Protein AF-A0A959FK20-F1 (afdb_monomer_lite)

Foldseek 3Di:
DDDQLQLLVQLVCCCVPVVAQADSVQSVQVVVCVVCVVVDDPPDDDDTDGPGGNLVQLVASVAVVNCVVVVSADPPHDDPDPQHSVNVVVVVVVCCVVCVVVVVVVVPDD

Sequence (110 aa):
KVTERNSALRARALARKEGLLLGYSSGSAMEAVFKIRHQLTPDSVVVVLFPDHGSRYLGKIYNDEWMKQQGFLSPHGEAPNPYSYHHLKRVYRVYRRKYGRYLRKTLLID

Secondary structure (DSSP, 8-state):
---HHHHHHHHHHHHHHS---B-HHHHHHHHHHHHHGGG--TT--------SBGGGGTTTTT-HHHHHHTT-SBTTBS---SS-HHHHHHHHHHHHHHHHHHHHHHH---

pLDDT: mean 83.24, std 15.43, range [42.34, 98.0]

Structure (mmCIF, N/CA/C/O backbone):
data_AF-A0A959FK20-F1
#
_entry.id   AF-A0A959FK20-F1
#
loop_
_atom_site.group_PDB
_atom_site.id
_atom_site.type_symbol
_atom_site.label_atom_id
_atom_site.label_alt_id
_atom_site.label_comp_id
_atom_site.label_asym_id
_atom_site.label_entity_id
_atom_site.label_seq_id
_atom_site.pdbx_PDB_ins_code
_atom_site.Cartn_x
_atom_site.Cartn_y
_atom_site.Cartn_z
_atom_site.occupancy
_atom_site.B_iso_or_equiv
_atom_site.auth_seq_id
_atom_site.auth_comp_id
_atom_site.auth_asym_id
_atom_site.auth_atom_id
_atom_site.pdbx_PDB_model_num
ATOM 1 N N . LYS A 1 1 ? 11.746 7.300 -0.778 1.00 89.62 1 LYS A N 1
ATOM 2 C CA . LYS A 1 1 ? 10.959 6.879 0.413 1.00 89.62 1 LYS A CA 1
ATOM 3 C C . LYS A 1 1 ? 9.457 6.924 0.106 1.00 89.62 1 LYS A C 1
ATOM 5 O O . LYS A 1 1 ? 9.017 7.812 -0.632 1.00 89.62 1 LYS A O 1
ATOM 10 N N . VAL A 1 2 ? 8.692 5.963 0.627 1.00 91.88 2 VAL A N 1
ATOM 11 C CA . VAL A 1 2 ? 7.222 5.902 0.527 1.00 91.88 2 VAL A CA 1
ATOM 12 C C . VAL A 1 2 ? 6.617 6.283 1.880 1.00 91.88 2 VAL A C 1
ATOM 14 O O . VAL A 1 2 ? 7.170 5.915 2.913 1.00 91.88 2 VAL A O 1
ATOM 17 N N . THR A 1 3 ? 5.542 7.072 1.870 1.00 94.81 3 THR A N 1
ATOM 18 C CA . THR A 1 3 ? 4.829 7.513 3.079 1.00 94.81 3 THR A CA 1
ATOM 19 C C . THR A 1 3 ? 3.696 6.555 3.417 1.00 94.81 3 THR A C 1
ATOM 21 O O . THR A 1 3 ? 3.135 5.922 2.523 1.00 94.81 3 THR A O 1
ATOM 24 N N . GLU A 1 4 ? 3.295 6.507 4.688 1.00 94.88 4 GLU A N 1
ATOM 25 C CA . GLU A 1 4 ? 2.202 5.638 5.131 1.00 94.88 4 GLU A CA 1
ATOM 26 C C . GLU A 1 4 ? 0.885 5.922 4.401 1.00 94.88 4 GLU A C 1
ATOM 28 O O . GLU A 1 4 ? 0.179 4.992 4.008 1.00 94.88 4 GLU A O 1
ATOM 33 N N . ARG A 1 5 ? 0.581 7.203 4.158 1.00 94.31 5 ARG A N 1
ATOM 34 C CA . ARG A 1 5 ? -0.579 7.622 3.364 1.00 94.31 5 ARG A CA 1
ATOM 35 C C . ARG A 1 5 ? -0.549 7.009 1.965 1.00 94.31 5 ARG A C 1
ATOM 37 O O . ARG A 1 5 ? -1.537 6.421 1.532 1.00 94.31 5 ARG A O 1
ATOM 44 N N . ASN A 1 6 ? 0.577 7.123 1.258 1.00 93.00 6 ASN A N 1
ATOM 45 C CA . ASN A 1 6 ? 0.678 6.610 -0.106 1.00 93.00 6 ASN A CA 1
ATOM 46 C C . ASN A 1 6 ? 0.615 5.081 -0.140 1.00 93.00 6 ASN A C 1
ATOM 48 O O . ASN A 1 6 ? -0.017 4.530 -1.037 1.00 93.00 6 ASN A O 1
ATOM 52 N N . SER A 1 7 ? 1.198 4.396 0.844 1.00 96.12 7 SER A N 1
ATOM 53 C CA . SER A 1 7 ? 1.085 2.942 0.970 1.00 96.12 7 SER A CA 1
ATOM 54 C C . SER A 1 7 ? -0.368 2.493 1.125 1.00 96.12 7 SER A C 1
ATOM 56 O O . SER A 1 7 ? -0.815 1.602 0.403 1.00 96.12 7 SER A O 1
ATOM 58 N N . ALA A 1 8 ? -1.133 3.141 2.011 1.00 95.56 8 ALA A N 1
ATOM 59 C CA . ALA A 1 8 ? -2.547 2.834 2.212 1.00 95.56 8 ALA A CA 1
ATOM 60 C C . ALA A 1 8 ? -3.378 3.089 0.947 1.00 95.56 8 ALA A C 1
ATOM 62 O O . ALA A 1 8 ? -4.157 2.230 0.530 1.00 95.56 8 ALA A O 1
ATOM 63 N N . LEU A 1 9 ? -3.184 4.243 0.302 1.00 94.00 9 LEU A N 1
ATOM 64 C CA . LEU A 1 9 ? -3.887 4.591 -0.935 1.00 94.00 9 LEU A CA 1
ATOM 65 C C . LEU A 1 9 ? -3.541 3.627 -2.075 1.00 94.00 9 LEU A C 1
ATOM 67 O O . LEU A 1 9 ? -4.436 3.166 -2.781 1.00 94.00 9 LEU A O 1
ATOM 71 N N . ARG A 1 10 ? -2.267 3.248 -2.223 1.00 95.00 10 ARG A N 1
ATOM 72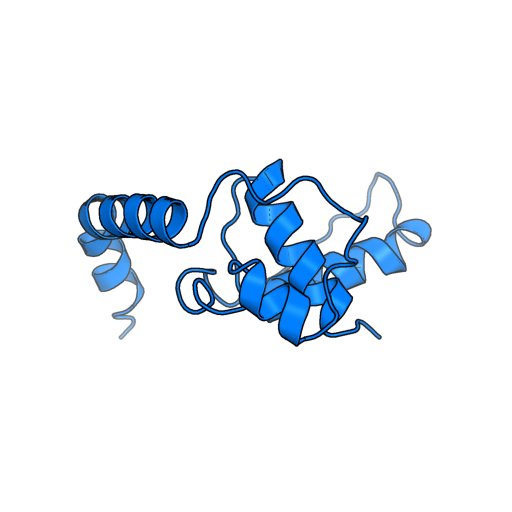 C CA . ARG A 1 10 ? -1.832 2.287 -3.240 1.00 95.00 10 ARG A CA 1
ATOM 73 C C . ARG A 1 10 ? -2.429 0.900 -3.008 1.00 95.00 10 ARG A C 1
ATOM 75 O O . ARG A 1 10 ? -2.922 0.300 -3.959 1.00 95.00 10 ARG A O 1
ATOM 82 N N . ALA A 1 11 ? -2.448 0.413 -1.767 1.00 95.88 11 ALA A N 1
ATOM 83 C CA . ALA A 1 11 ? -3.073 -0.868 -1.422 1.00 95.88 11 ALA A CA 1
ATOM 84 C C . ALA A 1 11 ? -4.593 -0.871 -1.689 1.00 95.88 11 ALA A C 1
ATOM 86 O O . ALA A 1 11 ? -5.140 -1.862 -2.178 1.00 95.88 11 ALA A O 1
ATOM 87 N N . ARG A 1 12 ? -5.285 0.248 -1.424 1.00 94.94 12 ARG A N 1
ATOM 88 C CA . ARG A 1 12 ? -6.703 0.426 -1.788 1.00 94.94 12 ARG A CA 1
ATOM 89 C C . ARG A 1 12 ? -6.903 0.449 -3.303 1.00 94.94 12 ARG A C 1
ATOM 91 O O . ARG A 1 12 ? -7.826 -0.191 -3.803 1.00 94.94 12 ARG A O 1
ATOM 98 N N . ALA A 1 13 ? -6.036 1.148 -4.034 1.00 90.94 13 ALA A N 1
ATOM 99 C CA . ALA A 1 13 ? -6.096 1.222 -5.489 1.00 90.94 13 ALA A CA 1
ATOM 100 C C . ALA A 1 13 ? -5.893 -0.154 -6.139 1.00 90.94 13 ALA A C 1
ATOM 102 O O . ALA A 1 13 ? -6.657 -0.504 -7.032 1.00 90.94 13 ALA A O 1
ATOM 103 N N . LEU A 1 14 ? -4.935 -0.952 -5.654 1.00 93.62 14 LEU A N 1
ATOM 104 C CA . LEU A 1 14 ? -4.714 -2.331 -6.108 1.00 93.62 14 LEU A CA 1
ATOM 105 C C . LEU A 1 14 ? -5.944 -3.216 -5.872 1.00 93.62 14 LEU A C 1
ATOM 107 O O . LEU A 1 14 ? -6.362 -3.937 -6.772 1.00 93.62 14 LEU A O 1
ATOM 111 N N . ALA A 1 15 ? -6.587 -3.105 -4.707 1.00 93.19 15 ALA A N 1
ATOM 112 C CA . ALA A 1 15 ? -7.816 -3.848 -4.440 1.00 93.19 15 ALA A CA 1
ATOM 113 C C . ALA A 1 15 ? -8.963 -3.436 -5.378 1.00 93.19 15 ALA A C 1
ATOM 115 O O . ALA A 1 15 ? -9.726 -4.289 -5.824 1.00 93.19 15 ALA A O 1
ATOM 116 N N . ARG A 1 16 ? -9.082 -2.138 -5.691 1.00 86.88 16 ARG A N 1
ATOM 117 C CA . ARG A 1 16 ? -10.167 -1.596 -6.523 1.00 86.88 16 ARG A CA 1
ATOM 118 C C . ARG A 1 16 ? -9.971 -1.840 -8.018 1.00 86.88 16 ARG A C 1
ATOM 120 O O . ARG A 1 16 ? -10.954 -2.095 -8.703 1.00 86.88 16 ARG A O 1
ATOM 127 N N . LYS A 1 17 ? -8.747 -1.681 -8.521 1.00 88.94 17 LYS A N 1
ATOM 128 C CA . LYS A 1 17 ? -8.438 -1.725 -9.958 1.00 88.94 17 LYS A CA 1
ATOM 129 C C . LYS A 1 17 ? -8.0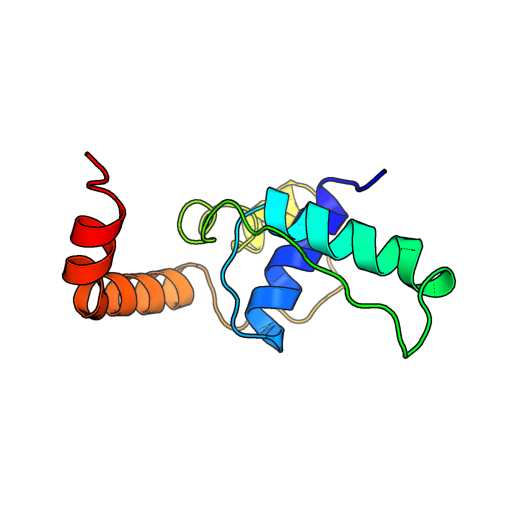00 -3.112 -10.418 1.00 88.94 17 LYS A C 1
ATOM 131 O O . LYS A 1 17 ? -8.413 -3.535 -11.485 1.00 88.94 17 LYS A O 1
ATOM 136 N N . GLU A 1 18 ? -7.248 -3.825 -9.580 1.00 90.44 18 GLU A N 1
ATOM 137 C CA . GLU A 1 18 ? -6.625 -5.110 -9.935 1.00 90.44 18 GLU A CA 1
ATOM 138 C C . GLU A 1 18 ? -7.244 -6.306 -9.189 1.00 90.44 18 GLU A C 1
ATOM 140 O O . GLU A 1 18 ? -6.850 -7.449 -9.397 1.00 90.44 18 GLU A O 1
ATOM 145 N N . GLY A 1 19 ? -8.180 -6.073 -8.259 1.00 89.94 19 GLY A N 1
ATOM 146 C CA . GLY A 1 19 ? -8.763 -7.135 -7.427 1.00 89.94 19 GLY A CA 1
ATOM 147 C C . GLY A 1 19 ? -7.796 -7.726 -6.390 1.00 89.94 19 GLY A C 1
ATOM 148 O O . GLY A 1 19 ? -8.093 -8.751 -5.773 1.00 89.94 19 GLY A O 1
ATOM 149 N N . LEU A 1 20 ? -6.647 -7.082 -6.162 1.00 93.88 20 LEU A N 1
ATOM 150 C CA . LEU A 1 20 ? -5.614 -7.543 -5.238 1.00 93.88 20 LEU A CA 1
ATOM 151 C C . LEU A 1 20 ? -5.825 -6.949 -3.839 1.00 93.88 20 LEU A C 1
ATOM 153 O O . LEU A 1 20 ? -5.408 -5.829 -3.539 1.00 93.88 20 LEU A O 1
ATOM 157 N N . LEU A 1 21 ? -6.478 -7.711 -2.958 1.00 94.50 21 LEU A N 1
ATOM 158 C CA . LEU A 1 21 ? -6.698 -7.321 -1.563 1.00 94.50 21 LEU A CA 1
ATOM 159 C C . LEU A 1 21 ? -5.443 -7.608 -0.720 1.00 94.50 21 LEU A C 1
ATOM 161 O O . LEU A 1 21 ? -5.254 -8.735 -0.259 1.00 94.50 21 LEU A O 1
ATOM 165 N N . LEU A 1 22 ? -4.602 -6.596 -0.496 1.00 96.25 22 LEU A N 1
ATOM 166 C CA . LEU A 1 22 ? -3.237 -6.732 0.035 1.00 96.25 22 LEU A CA 1
ATOM 167 C C . LEU A 1 22 ? -2.976 -5.892 1.293 1.00 96.25 22 LEU A C 1
ATOM 169 O O . LEU A 1 22 ? -3.750 -5.007 1.653 1.00 96.25 22 LEU A O 1
ATOM 173 N N . GLY A 1 23 ? -1.881 -6.188 1.991 1.00 95.12 23 GLY A N 1
ATOM 174 C CA . GLY A 1 23 ? -1.460 -5.422 3.157 1.00 95.12 23 GLY A CA 1
ATOM 175 C C . GLY A 1 23 ? -0.789 -4.080 2.861 1.00 95.12 23 GLY A C 1
ATOM 176 O O . GLY A 1 23 ? -0.564 -3.671 1.718 1.00 95.12 23 GLY A O 1
ATOM 177 N N . TYR A 1 24 ? -0.441 -3.395 3.951 1.00 92.00 24 TYR A N 1
ATOM 178 C CA . TYR A 1 24 ? 0.186 -2.069 3.948 1.00 92.00 24 TYR A CA 1
ATOM 179 C C . TYR A 1 24 ? 1.542 -2.062 3.224 1.00 92.00 24 TYR A C 1
ATOM 181 O O . TYR A 1 24 ? 1.831 -1.166 2.431 1.00 92.00 24 TYR A O 1
ATOM 189 N N . SER A 1 25 ? 2.366 -3.082 3.481 1.00 96.44 25 SER A N 1
ATOM 190 C CA . SER A 1 25 ? 3.707 -3.246 2.905 1.00 96.44 25 SER A CA 1
ATOM 191 C C . SER A 1 25 ? 3.659 -3.479 1.396 1.00 96.44 25 SER A C 1
ATOM 193 O O . SER A 1 25 ? 4.458 -2.898 0.665 1.00 96.44 25 SER A O 1
ATOM 195 N N . SER A 1 26 ? 2.677 -4.238 0.914 1.00 97.62 26 SER A N 1
ATOM 196 C CA . SER A 1 26 ? 2.427 -4.442 -0.515 1.00 97.62 26 SER A CA 1
ATOM 197 C C . SER A 1 26 ? 2.083 -3.132 -1.227 1.00 97.62 26 SER A C 1
ATOM 199 O O . SER A 1 26 ? 2.601 -2.849 -2.309 1.00 97.62 26 SER A O 1
ATOM 201 N N . GLY A 1 27 ? 1.269 -2.284 -0.586 1.00 96.50 27 GLY A N 1
ATOM 202 C CA . GLY A 1 27 ? 1.017 -0.922 -1.053 1.00 96.50 27 GLY A CA 1
ATOM 203 C C . GLY A 1 27 ? 2.301 -0.094 -1.146 1.00 96.50 27 GLY A C 1
ATOM 204 O O . GLY A 1 27 ? 2.534 0.557 -2.162 1.00 96.50 27 GLY A O 1
ATOM 205 N N . SER A 1 28 ? 3.171 -0.170 -0.131 1.00 97.50 28 SER A N 1
ATOM 206 C CA . SER A 1 28 ? 4.483 0.495 -0.151 1.00 97.50 28 SER A CA 1
ATOM 207 C C . SER A 1 28 ? 5.364 0.024 -1.308 1.00 97.50 28 SER A C 1
ATOM 209 O O . SER A 1 28 ? 5.950 0.852 -2.004 1.00 97.50 28 SER A O 1
ATOM 211 N N . ALA A 1 29 ? 5.458 -1.292 -1.512 1.00 98.00 29 ALA A N 1
ATOM 212 C CA . ALA A 1 29 ? 6.299 -1.892 -2.542 1.00 98.00 29 ALA A CA 1
ATOM 213 C C . ALA A 1 29 ? 5.857 -1.445 -3.941 1.00 98.00 29 ALA A C 1
ATOM 215 O O . ALA A 1 29 ? 6.669 -0.958 -4.726 1.00 98.00 29 ALA A O 1
ATOM 216 N N . MET A 1 30 ? 4.553 -1.497 -4.223 1.00 97.19 30 MET A N 1
ATOM 217 C CA . MET A 1 30 ? 4.032 -1.053 -5.515 1.00 97.19 30 MET A CA 1
ATOM 218 C C . MET A 1 30 ? 4.159 0.465 -5.711 1.00 97.19 30 MET A C 1
ATOM 220 O O . MET A 1 30 ? 4.447 0.938 -6.807 1.00 97.19 30 MET A O 1
ATOM 224 N N . GLU A 1 31 ? 3.979 1.261 -4.656 1.00 96.69 31 GLU A N 1
ATOM 225 C CA . GLU A 1 31 ? 4.168 2.712 -4.735 1.00 96.69 31 GLU A CA 1
ATOM 226 C C . GLU A 1 31 ? 5.630 3.083 -5.025 1.00 96.69 31 GLU A C 1
ATOM 228 O O . GLU A 1 31 ? 5.890 4.051 -5.743 1.00 96.69 31 GLU A O 1
ATOM 233 N N . ALA A 1 32 ? 6.591 2.308 -4.514 1.00 96.75 32 ALA A N 1
ATOM 234 C CA . ALA A 1 32 ? 8.000 2.486 -4.846 1.00 96.75 32 ALA A CA 1
ATOM 235 C C . ALA A 1 32 ? 8.246 2.278 -6.348 1.00 96.75 32 ALA A C 1
ATOM 237 O O . ALA A 1 32 ? 8.886 3.131 -6.964 1.00 96.75 32 ALA A O 1
ATOM 238 N N . VAL A 1 33 ? 7.654 1.237 -6.948 1.00 95.69 33 VAL A N 1
ATOM 239 C CA . VAL A 1 33 ? 7.701 1.005 -8.404 1.00 95.69 33 VAL A CA 1
ATOM 240 C C . VAL A 1 33 ? 7.131 2.205 -9.163 1.00 95.69 33 VAL A C 1
ATOM 242 O O . VAL A 1 33 ? 7.777 2.734 -10.064 1.00 95.69 33 VAL A O 1
ATOM 245 N N . PHE A 1 34 ? 5.969 2.721 -8.751 1.00 89.56 34 PHE A N 1
ATOM 246 C CA . PHE A 1 34 ? 5.385 3.913 -9.375 1.00 89.56 34 PHE A CA 1
ATOM 247 C C . PHE A 1 34 ? 6.298 5.140 -9.282 1.00 89.56 34 PHE A C 1
ATOM 249 O O . PHE A 1 34 ? 6.336 5.934 -10.222 1.00 89.56 34 PHE A O 1
ATOM 256 N N . LYS A 1 35 ? 7.040 5.322 -8.186 1.00 89.38 35 LYS A N 1
ATOM 257 C CA . LYS A 1 35 ? 7.990 6.437 -8.038 1.00 89.38 35 LYS A CA 1
ATOM 258 C C . LYS A 1 35 ? 9.196 6.307 -8.968 1.00 89.38 35 LYS A C 1
ATOM 260 O O . LYS A 1 35 ? 9.625 7.322 -9.511 1.00 89.38 35 LYS A O 1
ATOM 265 N N . ILE A 1 36 ? 9.701 5.094 -9.190 1.00 93.19 36 ILE A N 1
ATOM 266 C CA . ILE A 1 36 ? 10.859 4.843 -10.065 1.00 93.19 36 ILE A CA 1
ATOM 267 C C . ILE A 1 36 ? 10.477 4.543 -11.517 1.00 93.19 36 ILE A C 1
ATOM 269 O O . ILE A 1 36 ? 11.358 4.308 -12.329 1.00 93.19 36 ILE A O 1
ATOM 273 N N . ARG A 1 37 ? 9.186 4.583 -11.879 1.00 88.12 37 ARG A N 1
ATOM 274 C CA . ARG A 1 37 ? 8.701 4.208 -13.223 1.00 88.12 37 ARG A CA 1
ATOM 275 C C . ARG A 1 37 ? 9.389 4.928 -14.387 1.00 88.12 37 ARG A C 1
ATOM 277 O O . ARG A 1 37 ? 9.431 4.397 -15.481 1.00 88.12 37 ARG A O 1
ATOM 284 N N . HIS A 1 38 ? 9.919 6.127 -14.147 1.00 89.25 38 HIS A N 1
ATOM 285 C CA . HIS A 1 38 ? 10.664 6.916 -15.132 1.00 89.25 38 HIS A CA 1
ATOM 286 C C . HIS A 1 38 ? 12.053 6.336 -15.456 1.00 89.25 38 HIS A C 1
ATOM 288 O O . HIS A 1 38 ? 12.678 6.767 -16.414 1.00 89.25 38 HIS A O 1
ATOM 294 N N . GLN A 1 39 ? 12.537 5.389 -14.650 1.00 93.69 39 GLN A N 1
ATOM 295 C CA . GLN A 1 39 ? 13.799 4.666 -14.834 1.00 93.69 39 GLN A CA 1
ATOM 296 C C . GLN A 1 39 ? 13.5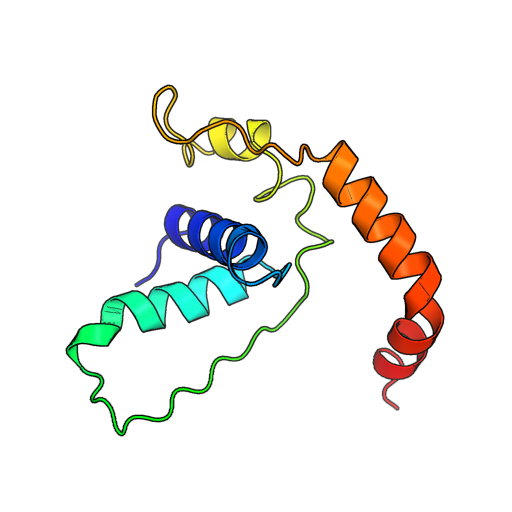85 3.313 -15.527 1.00 93.69 39 GLN A C 1
ATOM 298 O O . GLN A 1 39 ? 14.552 2.612 -15.803 1.00 93.69 39 GLN A O 1
ATOM 303 N N . LEU A 1 40 ? 12.327 2.922 -15.759 1.00 90.94 40 LEU A N 1
ATOM 304 C CA . LEU A 1 40 ? 11.969 1.652 -16.377 1.00 90.94 40 LEU A CA 1
ATOM 305 C C . LEU A 1 40 ? 11.738 1.846 -17.875 1.00 90.94 40 LEU A C 1
ATOM 307 O O . LEU A 1 40 ? 11.167 2.848 -18.307 1.00 90.94 40 LEU A O 1
ATOM 311 N N . THR A 1 41 ? 12.150 0.854 -18.652 1.00 91.75 41 THR A N 1
ATOM 312 C CA . THR A 1 41 ? 11.915 0.771 -20.097 1.00 91.75 41 THR A CA 1
ATOM 313 C C . THR A 1 41 ? 10.789 -0.223 -20.400 1.00 91.75 41 THR A C 1
ATOM 315 O O . THR A 1 41 ? 10.439 -1.028 -19.532 1.00 91.75 41 THR A O 1
ATOM 318 N N . PRO A 1 42 ? 10.234 -0.228 -21.626 1.00 89.94 42 PRO A N 1
ATOM 319 C CA . PRO A 1 42 ? 9.265 -1.244 -22.042 1.00 89.94 42 PRO A CA 1
ATOM 320 C C . PRO A 1 42 ? 9.770 -2.692 -21.913 1.00 89.94 42 PRO A C 1
ATOM 322 O O . PRO A 1 42 ? 8.967 -3.585 -21.669 1.00 89.94 42 PRO A O 1
ATOM 325 N N . ASP A 1 43 ? 11.085 -2.910 -22.008 1.00 92.81 43 ASP A N 1
ATOM 326 C CA . ASP A 1 43 ? 11.716 -4.236 -21.890 1.00 92.81 43 ASP A CA 1
ATOM 327 C C . ASP A 1 43 ? 12.022 -4.644 -20.436 1.00 92.81 43 ASP A C 1
ATOM 329 O O . ASP A 1 43 ? 12.516 -5.741 -20.171 1.00 92.81 43 ASP A O 1
ATOM 333 N N . SER A 1 44 ? 11.767 -3.762 -19.466 1.00 91.81 44 SER A N 1
ATOM 334 C CA . SER A 1 44 ? 12.054 -4.031 -18.057 1.00 91.81 44 SER A CA 1
ATOM 335 C C . SER A 1 44 ? 11.063 -5.032 -17.463 1.00 91.81 44 SER A C 1
ATOM 337 O O . SER A 1 44 ? 9.851 -4.819 -17.486 1.00 91.81 44 SER A O 1
ATOM 339 N N . VAL A 1 45 ? 11.576 -6.082 -16.818 1.00 95.56 45 VAL A N 1
ATOM 340 C CA . VAL A 1 45 ? 10.764 -7.014 -16.022 1.00 95.56 45 VAL A CA 1
ATOM 341 C C . VAL A 1 45 ? 10.846 -6.625 -14.549 1.00 95.56 45 VAL A C 1
ATOM 343 O O . VAL A 1 45 ? 11.915 -6.668 -13.942 1.00 95.56 45 VAL A O 1
ATOM 346 N N . VAL A 1 46 ? 9.709 -6.259 -13.955 1.00 92.56 46 VAL A N 1
ATOM 347 C CA . VAL A 1 46 ? 9.623 -5.874 -12.539 1.00 92.56 46 VAL A CA 1
ATOM 348 C C . VAL A 1 46 ? 8.919 -6.964 -11.743 1.00 92.56 46 VAL A C 1
ATOM 350 O O . VAL A 1 46 ? 7.767 -7.296 -12.013 1.00 92.56 46 VAL A O 1
ATOM 353 N N . VAL A 1 47 ? 9.592 -7.477 -10.714 1.00 96.88 47 VAL A N 1
ATOM 354 C CA . VAL A 1 47 ? 9.016 -8.428 -9.756 1.00 96.88 47 VAL A CA 1
ATOM 355 C C . VAL A 1 47 ? 8.758 -7.711 -8.435 1.00 96.88 47 VAL A C 1
ATOM 357 O O . VAL A 1 47 ? 9.645 -7.055 -7.892 1.00 96.88 47 VAL A O 1
ATOM 360 N N . VAL A 1 48 ? 7.539 -7.838 -7.905 1.00 96.56 48 VAL A N 1
ATOM 361 C CA . VAL A 1 48 ? 7.132 -7.228 -6.632 1.00 96.56 48 VAL A CA 1
ATOM 362 C C . VAL A 1 48 ? 6.590 -8.307 -5.707 1.00 96.56 48 VAL A C 1
ATOM 364 O O . VAL A 1 48 ? 5.691 -9.058 -6.077 1.00 96.56 48 VAL A O 1
ATOM 367 N N . LEU A 1 49 ? 7.125 -8.373 -4.488 1.00 96.50 49 LEU A N 1
ATOM 368 C CA . LEU A 1 49 ? 6.659 -9.305 -3.467 1.00 96.50 49 LEU A CA 1
ATOM 369 C C . LEU A 1 49 ? 5.545 -8.671 -2.635 1.00 96.50 49 LEU A C 1
ATOM 371 O O . LEU A 1 49 ? 5.697 -7.567 -2.108 1.00 96.50 49 LEU A O 1
ATOM 375 N N . PHE A 1 50 ? 4.444 -9.403 -2.485 1.00 96.75 50 PHE A N 1
ATOM 376 C CA . PHE A 1 50 ? 3.326 -9.039 -1.622 1.00 96.75 50 PHE A CA 1
ATOM 377 C C . PHE A 1 50 ? 3.305 -9.968 -0.404 1.00 96.75 50 PHE A C 1
ATOM 379 O O . PHE A 1 50 ? 2.881 -11.116 -0.536 1.00 96.75 50 PHE A O 1
ATOM 386 N N . PRO A 1 51 ? 3.789 -9.509 0.768 1.00 94.56 51 PRO A N 1
ATOM 387 C CA . PRO A 1 51 ? 4.052 -10.392 1.907 1.00 94.56 51 PRO A CA 1
ATOM 388 C C . PRO A 1 51 ? 2.788 -10.981 2.526 1.00 94.56 51 PRO A C 1
ATOM 390 O O . PRO A 1 51 ? 2.821 -12.062 3.110 1.00 94.56 51 PRO A O 1
ATOM 393 N N . ASP A 1 52 ? 1.672 -10.256 2.441 1.00 93.19 52 ASP A N 1
ATOM 394 C CA . ASP A 1 52 ? 0.418 -10.685 3.026 1.00 93.19 52 ASP A CA 1
ATOM 395 C C . ASP A 1 52 ? -0.823 -10.112 2.330 1.00 93.19 52 ASP A C 1
ATOM 397 O O . ASP A 1 52 ? -0.793 -9.217 1.477 1.00 93.19 52 ASP A O 1
ATOM 401 N N . HIS A 1 53 ? -1.955 -10.692 2.716 1.00 91.88 53 HIS A N 1
ATOM 402 C CA . HIS A 1 53 ? -3.269 -10.363 2.200 1.00 91.88 53 HIS A CA 1
ATOM 403 C C . HIS A 1 53 ? -3.973 -9.327 3.092 1.00 91.88 53 HIS A C 1
ATOM 405 O O . HIS A 1 53 ? -3.839 -9.308 4.315 1.00 91.88 53 HIS A O 1
ATOM 411 N N . GLY A 1 54 ? -4.823 -8.504 2.483 1.00 91.75 54 GLY A N 1
ATOM 412 C CA . GLY A 1 54 ? -5.413 -7.304 3.082 1.00 91.75 54 GLY A CA 1
ATOM 413 C C . GLY A 1 54 ? -6.468 -7.539 4.169 1.00 91.75 54 GLY A C 1
ATOM 414 O O . GLY A 1 54 ? -6.943 -6.586 4.786 1.00 91.75 54 GLY A O 1
ATOM 415 N N . SER A 1 55 ? -6.851 -8.793 4.432 1.00 90.06 55 SER A N 1
ATOM 416 C CA . SER A 1 55 ? -7.977 -9.121 5.322 1.00 90.06 55 SER A CA 1
ATOM 417 C C . SER A 1 55 ? -7.769 -8.654 6.767 1.00 90.06 55 SER A C 1
ATOM 419 O O . SER A 1 55 ? -8.719 -8.248 7.439 1.00 90.06 55 SER A O 1
ATOM 421 N N . ARG A 1 56 ? -6.517 -8.655 7.238 1.00 89.62 56 ARG A N 1
ATOM 422 C CA . ARG A 1 56 ? -6.135 -8.178 8.574 1.00 89.62 56 ARG A CA 1
ATOM 423 C C . ARG A 1 56 ? -6.267 -6.661 8.719 1.00 89.62 56 ARG A C 1
ATOM 425 O O . ARG A 1 56 ? -6.345 -6.158 9.836 1.00 89.62 56 ARG A O 1
ATOM 432 N N . TYR A 1 57 ? -6.351 -5.934 7.606 1.00 93.81 57 TYR A N 1
ATOM 433 C CA . TYR A 1 57 ? -6.393 -4.472 7.568 1.00 93.81 57 TYR A CA 1
ATOM 434 C C . TYR A 1 57 ? -7.773 -3.917 7.206 1.00 93.81 57 TYR A C 1
ATOM 436 O O . TYR A 1 57 ? -7.903 -2.720 6.950 1.00 93.81 57 TYR A O 1
ATOM 444 N N . LEU A 1 58 ? -8.817 -4.758 7.220 1.00 92.00 58 LEU A N 1
ATOM 445 C CA . LEU A 1 58 ? -10.186 -4.337 6.909 1.00 92.00 58 LEU A CA 1
ATOM 446 C C . LEU A 1 58 ? -10.661 -3.183 7.799 1.00 92.00 58 LEU A C 1
ATOM 448 O O . LEU A 1 58 ? -11.258 -2.238 7.303 1.00 92.00 58 LEU A O 1
ATOM 452 N N . GLY A 1 59 ? -10.365 -3.241 9.099 1.00 91.38 59 GLY A N 1
ATOM 453 C CA . GLY A 1 59 ? -10.703 -2.173 10.047 1.00 91.38 59 GLY A CA 1
ATOM 454 C C . GLY A 1 59 ? -9.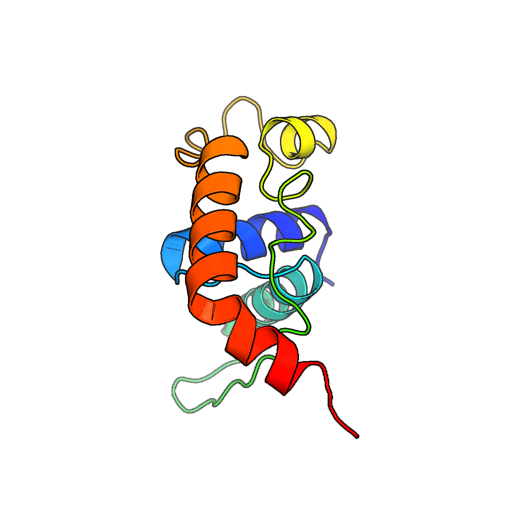770 -0.957 10.002 1.00 91.38 59 GLY A C 1
ATOM 455 O O . GLY A 1 59 ? -9.981 -0.034 10.778 1.00 91.38 59 GLY A O 1
ATOM 456 N N . LYS A 1 60 ? -8.745 -0.970 9.138 1.00 94.00 60 LYS A N 1
ATOM 457 C CA . LYS A 1 60 ? -7.715 0.072 9.011 1.00 94.00 60 LYS A CA 1
ATOM 458 C C . LYS A 1 60 ? -7.760 0.715 7.623 1.00 94.00 60 LYS A C 1
ATOM 460 O O . LYS A 1 60 ? -8.709 1.425 7.327 1.00 94.00 60 LYS A O 1
ATOM 465 N N . ILE A 1 61 ? -6.796 0.440 6.738 1.00 93.50 61 ILE A N 1
ATOM 466 C CA . ILE A 1 61 ? -6.681 1.108 5.426 1.00 93.50 61 ILE A CA 1
ATOM 467 C C . ILE A 1 61 ? -7.904 0.922 4.526 1.00 93.50 61 ILE A C 1
ATOM 469 O O . ILE A 1 61 ? -8.194 1.771 3.690 1.00 93.50 61 ILE A O 1
ATOM 473 N N . TYR A 1 62 ? -8.651 -0.165 4.702 1.00 93.25 62 TYR A N 1
ATOM 474 C CA . TYR A 1 62 ? -9.884 -0.418 3.954 1.00 93.25 62 TYR A CA 1
ATOM 475 C C . TYR A 1 62 ? -11.142 0.152 4.630 1.00 93.25 62 TYR A C 1
ATOM 477 O O . TYR A 1 62 ? -12.241 0.009 4.097 1.00 93.25 62 TYR A O 1
ATOM 485 N N . ASN A 1 63 ? -10.988 0.810 5.778 1.00 91.62 63 ASN A N 1
ATOM 486 C CA . ASN A 1 63 ? -12.032 1.541 6.478 1.00 91.62 63 ASN A CA 1
ATOM 487 C C . ASN A 1 63 ? -11.845 3.046 6.244 1.00 91.62 63 ASN A C 1
ATOM 489 O O . ASN A 1 63 ? -10.845 3.635 6.650 1.00 91.62 63 ASN A O 1
ATOM 493 N N . ASP A 1 64 ? -12.824 3.669 5.596 1.00 89.56 64 ASP A N 1
ATOM 494 C CA . ASP A 1 64 ? -12.779 5.092 5.253 1.00 89.56 64 ASP A CA 1
ATOM 495 C C . ASP A 1 64 ? -12.758 5.992 6.487 1.00 89.56 64 ASP A C 1
ATOM 497 O O . ASP A 1 64 ? -12.038 6.985 6.490 1.00 89.56 64 ASP A O 1
ATOM 501 N N . GLU A 1 65 ? -13.471 5.627 7.552 1.00 90.31 65 GLU A N 1
ATOM 502 C CA . GLU A 1 65 ? -13.474 6.406 8.793 1.00 90.31 65 GLU A CA 1
ATOM 503 C C . GLU A 1 65 ? -12.103 6.381 9.460 1.00 90.31 65 GLU A C 1
ATOM 505 O O . GLU A 1 65 ? -11.581 7.424 9.850 1.00 90.31 65 GLU A O 1
ATOM 510 N N . TRP A 1 66 ? -11.458 5.213 9.493 1.00 93.12 66 TRP A N 1
ATOM 511 C CA . TRP A 1 66 ? -10.085 5.113 9.982 1.00 93.12 66 TRP A CA 1
ATOM 512 C C . TRP A 1 66 ? -9.129 5.947 9.118 1.00 93.12 66 TRP A C 1
ATOM 514 O O . TRP A 1 66 ? -8.325 6.712 9.641 1.00 93.12 66 TRP A O 1
ATOM 524 N N . MET A 1 67 ? -9.246 5.868 7.790 1.00 92.62 67 MET A N 1
ATOM 525 C CA . MET A 1 67 ? -8.407 6.645 6.873 1.00 92.62 67 MET A CA 1
ATOM 526 C C . MET A 1 67 ? -8.587 8.162 7.031 1.00 92.62 67 MET A C 1
ATOM 528 O O . MET A 1 67 ? -7.606 8.898 6.932 1.00 92.62 67 MET A O 1
ATOM 532 N N . LYS A 1 68 ? -9.810 8.642 7.290 1.00 91.44 68 LYS A N 1
ATOM 533 C CA . LYS A 1 68 ? -10.082 10.054 7.606 1.00 91.44 68 LYS A CA 1
ATOM 534 C C . LYS A 1 68 ? -9.465 10.455 8.946 1.00 91.44 68 LYS A C 1
ATOM 536 O O . LYS A 1 68 ? -8.816 11.491 9.013 1.00 91.44 68 LYS A O 1
ATOM 541 N N . GLN A 1 69 ? -9.599 9.620 9.981 1.00 93.56 69 GLN A N 1
ATOM 542 C CA . GLN A 1 69 ? -8.988 9.855 11.299 1.00 93.56 69 GLN A CA 1
ATOM 543 C C . GLN A 1 69 ? -7.458 9.949 11.230 1.00 93.56 69 GLN A C 1
ATOM 545 O O . GLN A 1 69 ? -6.862 10.731 11.960 1.00 93.56 69 GLN A O 1
ATOM 550 N N . GLN A 1 70 ? -6.819 9.185 10.337 1.00 93.62 70 GLN A N 1
ATOM 551 C CA . GLN A 1 70 ? -5.377 9.287 10.078 1.00 93.62 70 GLN A CA 1
ATOM 552 C C . GLN A 1 70 ? -4.991 10.472 9.172 1.00 93.62 70 GLN A C 1
ATOM 554 O O . GLN A 1 70 ? -3.815 10.659 8.870 1.00 93.62 70 GLN A O 1
ATOM 559 N N . GLY A 1 71 ? -5.957 11.250 8.672 1.00 92.00 71 GLY A N 1
ATOM 560 C CA . GLY A 1 71 ? -5.710 12.336 7.717 1.00 92.00 71 GLY A CA 1
ATOM 561 C C . GLY A 1 71 ? -5.294 11.856 6.319 1.00 92.00 71 GLY A C 1
ATOM 562 O O . GLY A 1 71 ? -4.719 12.613 5.538 1.00 92.00 71 GLY A O 1
ATOM 563 N N . PHE A 1 72 ? -5.545 10.590 5.975 1.00 91.25 72 PHE A N 1
ATOM 564 C CA . PHE A 1 72 ? -5.142 10.015 4.690 1.00 91.25 72 PHE A CA 1
ATOM 565 C C . PHE A 1 72 ? -6.147 10.292 3.568 1.00 91.25 72 PHE A C 1
ATOM 567 O O . PHE A 1 72 ? -5.739 10.389 2.407 1.00 91.25 72 PHE A O 1
ATOM 574 N N . LEU A 1 73 ? -7.426 10.482 3.900 1.00 86.94 73 LEU A N 1
ATOM 575 C CA . LEU A 1 73 ? -8.466 10.932 2.970 1.00 86.94 73 LEU A CA 1
ATOM 576 C C . LEU A 1 73 ? -8.828 12.393 3.246 1.00 86.94 73 LEU A C 1
ATOM 578 O O . LEU A 1 73 ? -9.047 12.775 4.393 1.00 86.94 73 LEU A O 1
ATOM 582 N N . SER A 1 74 ? -8.904 13.201 2.189 1.00 68.75 74 SER A N 1
ATOM 583 C CA . SER A 1 74 ? -9.377 14.583 2.284 1.00 68.75 74 SER A CA 1
ATOM 584 C C . SER A 1 74 ? -10.912 14.611 2.354 1.00 68.75 74 SER A C 1
ATOM 586 O O . SER A 1 74 ? -11.548 13.784 1.697 1.00 68.75 74 SER A O 1
ATOM 588 N N . PRO A 1 75 ? -11.531 15.592 3.041 1.00 56.69 75 PRO A N 1
ATOM 589 C CA . PRO A 1 75 ? -12.993 15.747 3.079 1.00 56.69 75 PRO A CA 1
ATOM 590 C C . PRO A 1 75 ? -13.635 15.889 1.688 1.00 56.69 75 PRO A C 1
ATOM 592 O O . PRO A 1 75 ? -14.811 15.587 1.512 1.00 56.69 75 PRO A O 1
ATOM 595 N N . HIS A 1 76 ? -12.852 16.333 0.698 1.00 52.88 76 HIS A N 1
ATOM 596 C CA . HIS A 1 76 ? -13.286 16.612 -0.673 1.00 52.88 76 HIS A CA 1
ATOM 597 C C . HIS A 1 76 ? -12.657 15.688 -1.736 1.00 52.88 76 HIS A C 1
ATOM 599 O O . HIS A 1 76 ? -12.764 15.975 -2.923 1.00 52.88 76 HIS A O 1
ATOM 605 N N . GLY A 1 77 ? -11.969 14.603 -1.350 1.00 48.59 77 GLY A N 1
ATOM 606 C CA . GLY A 1 77 ? -11.039 13.908 -2.252 1.00 48.59 77 GLY A CA 1
ATOM 607 C C . GLY A 1 77 ? -11.074 12.385 -2.187 1.00 48.59 77 GLY A C 1
ATOM 608 O O . GLY A 1 77 ? -10.164 11.782 -1.630 1.00 48.59 77 GLY A O 1
ATOM 609 N N . GLU A 1 78 ? -12.130 11.825 -2.775 1.00 51.53 78 GLU A N 1
ATOM 610 C CA . GLU A 1 78 ? -12.335 10.512 -3.422 1.00 51.53 78 GLU A CA 1
ATOM 611 C C . GLU A 1 78 ? -13.777 10.074 -3.139 1.00 51.53 78 GLU A C 1
ATOM 613 O O . GLU A 1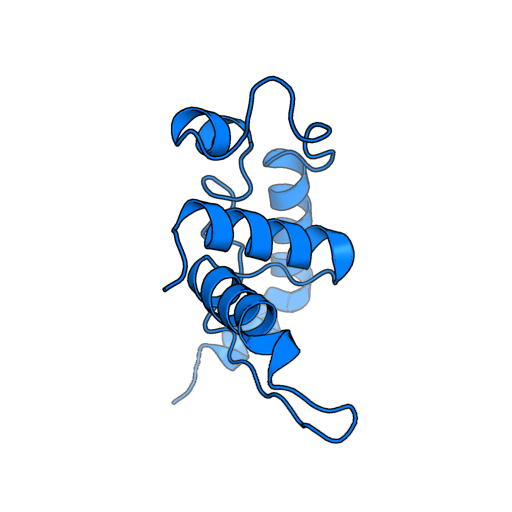 78 ? -14.256 10.189 -2.011 1.00 51.53 78 GLU A O 1
ATOM 618 N N . ALA A 1 79 ? -14.487 9.593 -4.168 1.00 49.62 79 ALA A N 1
ATOM 619 C CA . ALA A 1 79 ? -15.830 9.050 -3.987 1.00 49.62 79 ALA A CA 1
ATOM 620 C C . ALA A 1 79 ? -15.796 7.993 -2.866 1.00 49.62 79 ALA A C 1
ATOM 622 O O . ALA A 1 79 ? -14.888 7.149 -2.894 1.00 49.62 79 ALA A O 1
ATOM 623 N N . PRO A 1 80 ? -16.739 8.035 -1.899 1.00 50.62 80 PRO A N 1
ATOM 624 C CA . PRO A 1 80 ? -16.759 7.113 -0.768 1.00 50.62 80 PRO A CA 1
ATOM 625 C C . PRO A 1 80 ? -16.574 5.688 -1.275 1.00 50.62 80 PRO A C 1
ATOM 627 O O . PRO A 1 80 ? -17.135 5.326 -2.314 1.00 50.62 80 PRO A O 1
ATOM 630 N N . ASN A 1 81 ? -15.750 4.897 -0.586 1.00 53.62 81 ASN A N 1
ATOM 631 C CA . ASN A 1 81 ? -15.508 3.521 -0.983 1.00 53.62 81 ASN A CA 1
ATOM 632 C C . ASN A 1 81 ? -16.868 2.806 -1.080 1.00 53.62 81 ASN A C 1
ATOM 634 O O . ASN A 1 81 ? -17.520 2.618 -0.048 1.00 53.62 81 ASN A O 1
ATOM 638 N N . PRO A 1 82 ? -17.319 2.394 -2.283 1.00 49.94 82 PRO A N 1
ATOM 639 C CA . PRO A 1 82 ? -18.637 1.778 -2.443 1.00 49.94 82 PRO A CA 1
ATOM 640 C C . PRO A 1 82 ? -18.712 0.421 -1.725 1.00 49.94 82 PRO A C 1
ATOM 642 O O . PRO A 1 82 ? -19.791 -0.128 -1.507 1.00 49.94 82 PRO A O 1
ATOM 645 N N . TYR A 1 83 ? -17.561 -0.110 -1.309 1.00 54.91 83 TYR A N 1
ATOM 646 C CA . TYR A 1 83 ? -17.419 -1.335 -0.550 1.00 54.91 83 TYR A CA 1
ATOM 647 C C . TYR A 1 83 ? -16.995 -1.000 0.880 1.00 54.91 83 TYR A C 1
ATOM 649 O O . TYR A 1 83 ? -15.821 -1.096 1.240 1.00 54.91 83 TYR A O 1
ATOM 657 N N . SER A 1 84 ? -17.968 -0.609 1.712 1.00 60.72 84 SER A N 1
ATOM 658 C CA . SER A 1 84 ? -17.731 -0.380 3.143 1.00 60.72 84 SER A CA 1
ATOM 659 C C . SER A 1 84 ? -17.102 -1.614 3.807 1.00 60.72 84 SER A C 1
ATOM 661 O O . SER A 1 84 ? -17.206 -2.736 3.296 1.00 60.72 84 SER A O 1
ATOM 663 N N . TYR A 1 85 ? -16.493 -1.437 4.986 1.00 62.91 85 TYR A N 1
ATOM 664 C CA . TYR A 1 85 ? -15.958 -2.530 5.812 1.00 62.91 85 TYR A CA 1
ATOM 665 C C . TYR A 1 85 ? -16.893 -3.753 5.860 1.00 62.91 85 TYR A C 1
ATOM 667 O O . TYR A 1 85 ? -16.442 -4.895 5.766 1.00 62.91 85 TYR A O 1
ATOM 675 N N . HIS A 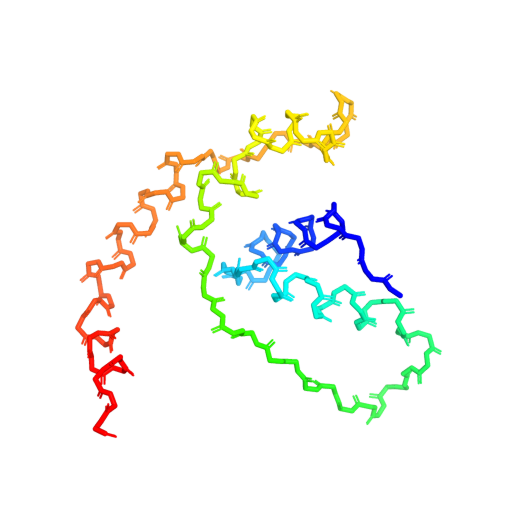1 86 ? -18.206 -3.528 5.941 1.00 63.97 86 HIS A N 1
ATOM 676 C CA . HIS A 1 86 ? -19.205 -4.593 5.981 1.00 63.97 86 HIS A CA 1
ATOM 677 C C . HIS A 1 86 ? -19.286 -5.392 4.673 1.00 63.97 86 HIS A C 1
ATOM 679 O O . HIS A 1 86 ? -19.421 -6.619 4.715 1.00 63.97 86 HIS A O 1
ATOM 685 N N . HIS A 1 87 ? -19.149 -4.728 3.524 1.00 65.44 87 HIS A N 1
ATOM 686 C CA . HIS A 1 87 ? -19.090 -5.384 2.221 1.00 65.44 87 HIS A CA 1
ATOM 687 C C . HIS A 1 87 ? -17.831 -6.250 2.107 1.00 65.44 87 HIS A C 1
ATOM 689 O O . HIS A 1 87 ? -17.923 -7.448 1.834 1.00 65.44 87 HIS A O 1
ATOM 695 N N . LEU A 1 88 ? -16.656 -5.684 2.396 1.00 66.56 88 LEU A N 1
ATOM 696 C CA . LEU A 1 88 ? -15.394 -6.423 2.320 1.00 66.56 88 LEU A CA 1
ATOM 697 C C . LEU A 1 88 ? -15.340 -7.578 3.330 1.00 66.56 88 LEU A C 1
ATOM 699 O O . LEU A 1 88 ? -14.857 -8.660 3.004 1.00 66.56 88 LEU A O 1
ATOM 703 N N . LYS A 1 89 ? -15.917 -7.413 4.527 1.00 68.81 89 LYS A N 1
ATOM 704 C CA . LYS A 1 89 ? -16.066 -8.493 5.516 1.00 68.81 89 LYS A CA 1
ATOM 705 C C . LYS A 1 89 ? -16.954 -9.624 4.995 1.00 68.81 89 LYS A C 1
ATOM 707 O O . LYS A 1 89 ? -16.671 -10.794 5.262 1.00 68.81 89 LYS A O 1
ATOM 712 N N . ARG A 1 90 ? -18.007 -9.310 4.230 1.00 73.19 90 ARG A N 1
ATOM 713 C CA . ARG A 1 90 ? -18.872 -10.311 3.586 1.00 73.19 90 ARG A CA 1
ATOM 714 C C . ARG A 1 90 ? -18.115 -11.067 2.492 1.00 73.19 90 ARG A C 1
ATOM 716 O O . ARG A 1 90 ? -18.153 -12.297 2.506 1.00 73.19 90 ARG A O 1
ATOM 723 N N . VAL A 1 91 ? -17.393 -10.363 1.619 1.00 72.12 91 VAL A N 1
ATOM 724 C CA . VAL A 1 91 ? -16.537 -10.974 0.584 1.00 72.12 91 VAL A CA 1
ATOM 725 C C . VAL A 1 91 ? -15.472 -11.858 1.226 1.00 72.12 91 VAL A C 1
ATOM 727 O O . VAL A 1 91 ? -15.352 -13.029 0.874 1.00 72.12 91 VAL A O 1
ATOM 730 N N . TYR A 1 92 ? -14.776 -11.360 2.250 1.00 72.44 92 TYR A N 1
ATOM 731 C CA . TYR A 1 92 ? -13.773 -12.133 2.976 1.00 72.44 92 TYR A CA 1
ATOM 732 C C . TYR A 1 92 ? -14.366 -13.373 3.649 1.00 72.44 92 TYR A C 1
ATOM 734 O O . TYR A 1 92 ? -13.770 -14.446 3.614 1.00 72.44 92 TYR A O 1
ATOM 742 N N . ARG A 1 93 ? -15.575 -13.281 4.214 1.00 79.31 93 ARG A N 1
ATOM 743 C CA . ARG A 1 93 ? -16.277 -14.440 4.781 1.00 79.31 93 ARG A CA 1
ATOM 744 C C . ARG A 1 93 ? -16.559 -15.509 3.724 1.00 79.31 93 ARG A C 1
ATOM 746 O O . ARG A 1 93 ? -16.397 -16.693 4.016 1.00 79.31 93 ARG A O 1
ATOM 753 N N . VAL A 1 94 ? -16.965 -15.109 2.518 1.00 78.12 94 VAL A N 1
ATOM 754 C CA . VAL A 1 94 ? -17.180 -16.026 1.386 1.00 78.12 94 VAL A CA 1
ATOM 755 C C . VAL A 1 94 ? -15.855 -16.634 0.935 1.00 78.12 94 VAL A C 1
ATOM 757 O O . VAL A 1 94 ? -15.755 -17.855 0.837 1.00 78.12 94 VAL A O 1
ATOM 760 N N . TYR A 1 95 ? -14.822 -15.810 0.757 1.00 73.69 95 TYR A N 1
ATOM 761 C CA . TYR A 1 95 ? -13.484 -16.253 0.374 1.00 73.69 95 TYR A CA 1
ATOM 762 C C . TYR A 1 95 ? -12.914 -17.258 1.382 1.00 73.69 95 TYR A C 1
ATOM 764 O O . TYR A 1 95 ? -12.477 -18.339 1.003 1.00 73.69 95 TYR A O 1
ATOM 772 N N . ARG A 1 96 ? -13.013 -16.971 2.686 1.00 78.31 96 ARG A N 1
ATOM 773 C CA . ARG A 1 96 ? -12.582 -17.872 3.765 1.00 78.31 96 ARG A CA 1
ATOM 774 C C . ARG A 1 96 ? -13.376 -19.176 3.786 1.00 78.31 96 ARG A C 1
ATOM 776 O O . ARG A 1 96 ? -12.805 -20.222 4.070 1.00 78.31 96 ARG A O 1
ATOM 783 N N . ARG A 1 97 ? -14.682 -19.148 3.496 1.00 79.88 97 ARG A N 1
ATOM 784 C CA . ARG A 1 97 ? -15.491 -20.375 3.380 1.00 79.88 97 ARG A CA 1
ATOM 785 C C . ARG A 1 97 ? -15.055 -21.223 2.188 1.00 79.88 97 ARG A C 1
ATOM 787 O O . ARG A 1 97 ? -14.860 -22.423 2.349 1.00 79.88 97 ARG A O 1
ATOM 794 N N . LYS A 1 98 ? -14.893 -20.600 1.020 1.00 78.50 98 LYS A N 1
ATOM 795 C CA . LYS A 1 98 ? -14.584 -21.291 -0.237 1.00 78.50 98 LYS A CA 1
ATOM 796 C C . LYS A 1 98 ? -13.145 -21.805 -0.268 1.00 78.50 98 LYS A C 1
ATOM 798 O O . LYS A 1 98 ? -12.912 -22.962 -0.597 1.00 78.50 98 LYS A O 1
ATOM 803 N N . TYR A 1 99 ? -12.194 -20.972 0.143 1.00 78.12 99 TYR A N 1
ATOM 804 C CA . TYR A 1 99 ? -10.764 -21.249 0.022 1.00 78.12 99 TYR A CA 1
ATOM 805 C C . TYR A 1 99 ? -10.072 -21.581 1.350 1.00 78.12 99 TYR A C 1
ATOM 807 O O . TYR A 1 99 ? -8.875 -21.848 1.373 1.00 78.12 99 TYR A O 1
ATOM 815 N N . GLY A 1 100 ? -10.804 -21.634 2.469 1.00 75.19 100 GLY A N 1
ATOM 816 C CA . GLY A 1 100 ? -10.233 -21.896 3.796 1.00 75.19 100 GLY A CA 1
ATOM 817 C C . GLY A 1 100 ? -9.517 -23.242 3.931 1.00 75.19 100 GLY A C 1
ATOM 818 O O . GLY A 1 100 ? -8.598 -23.361 4.736 1.00 75.19 100 GLY A O 1
ATOM 819 N N . ARG A 1 101 ? -9.892 -24.255 3.136 1.00 75.19 101 ARG A N 1
ATOM 820 C CA . ARG A 1 101 ? -9.148 -25.527 3.066 1.00 75.19 101 ARG A CA 1
ATOM 821 C C . ARG A 1 101 ? -7.766 -25.360 2.429 1.00 75.19 101 ARG A C 1
ATOM 823 O O . ARG A 1 101 ? -6.820 -25.935 2.948 1.00 75.19 101 ARG A O 1
ATOM 830 N N . TYR A 1 102 ? -7.643 -24.545 1.383 1.00 69.31 102 TYR A N 1
ATOM 831 C CA . TYR A 1 102 ? -6.361 -24.256 0.733 1.00 69.31 102 TYR A CA 1
ATOM 832 C C . TYR A 1 102 ? -5.486 -23.377 1.621 1.00 69.31 102 TYR A C 1
ATOM 834 O O . TYR A 1 102 ? -4.337 -23.714 1.848 1.00 69.31 102 TYR A O 1
ATOM 842 N N . LEU A 1 103 ? -6.061 -22.338 2.239 1.00 65.56 103 LEU A N 1
ATOM 843 C CA . LEU A 1 103 ? -5.335 -21.479 3.181 1.00 65.56 103 LEU A CA 1
ATOM 844 C C . LEU A 1 103 ? -4.737 -22.271 4.352 1.00 65.56 103 LEU A C 1
ATOM 846 O O . LEU A 1 103 ? -3.605 -22.016 4.739 1.00 65.56 103 LEU A O 1
ATOM 850 N N . ARG A 1 104 ? -5.461 -23.262 4.890 1.00 68.19 104 ARG A N 1
ATOM 851 C CA . ARG A 1 104 ? -4.922 -24.154 5.930 1.00 68.19 104 ARG A CA 1
ATOM 852 C C . ARG A 1 104 ? -3.816 -25.071 5.415 1.00 68.19 104 ARG A C 1
ATOM 854 O O . ARG A 1 104 ? -2.875 -25.315 6.150 1.00 68.19 104 ARG A O 1
ATOM 861 N N . LYS A 1 105 ? -3.913 -25.545 4.172 1.00 63.56 105 LYS A N 1
ATOM 862 C CA . LYS A 1 105 ? -2.889 -26.394 3.545 1.00 63.56 105 LYS A CA 1
ATOM 863 C C . LYS A 1 105 ? -1.616 -25.623 3.183 1.00 63.56 105 LYS A C 1
ATOM 865 O O . LYS A 1 105 ? -0.552 -26.209 3.179 1.00 63.56 105 LYS A O 1
ATOM 870 N N . THR A 1 106 ? -1.730 -24.331 2.873 1.00 58.09 106 THR A N 1
ATOM 871 C CA . THR A 1 106 ? -0.594 -23.465 2.515 1.00 58.09 106 THR A CA 1
ATOM 872 C C . THR A 1 106 ? 0.085 -22.837 3.736 1.00 58.09 106 THR A C 1
ATOM 874 O O . THR A 1 106 ? 1.252 -22.487 3.659 1.00 58.09 106 THR A O 1
ATOM 877 N N . LEU A 1 107 ? -0.631 -22.668 4.856 1.00 56.56 107 LEU A N 1
ATOM 878 C CA . LEU A 1 107 ? -0.074 -22.144 6.116 1.00 56.56 107 LEU A CA 1
ATOM 879 C C . LEU A 1 107 ? 0.507 -23.235 7.030 1.00 56.56 107 LEU A C 1
ATOM 881 O O . LEU A 1 107 ? 1.152 -22.906 8.019 1.00 56.56 107 LEU A O 1
ATOM 885 N N . LEU A 1 108 ? 0.261 -24.506 6.711 1.00 49.69 108 LEU A N 1
ATOM 886 C CA . LEU A 1 108 ? 0.987 -25.649 7.253 1.00 49.69 108 LEU A CA 1
ATOM 887 C C . LEU A 1 108 ? 2.121 -25.958 6.271 1.00 49.69 108 LEU A C 1
ATOM 889 O O . LEU A 1 108 ? 1.959 -26.764 5.360 1.00 49.69 108 LEU A O 1
ATOM 893 N N . ILE A 1 109 ? 3.210 -25.209 6.399 1.00 45.16 109 ILE A N 1
ATOM 894 C CA . ILE A 1 109 ? 4.508 -25.590 5.845 1.00 45.16 109 ILE A CA 1
ATOM 895 C C . ILE A 1 109 ? 5.210 -26.306 7.002 1.00 45.16 109 ILE A C 1
ATOM 897 O O . ILE A 1 109 ? 5.282 -25.726 8.088 1.00 45.16 109 ILE A O 1
ATOM 901 N N . ASP A 1 110 ? 5.602 -27.562 6.782 1.00 42.34 110 ASP A N 1
ATOM 902 C CA . ASP A 1 110 ? 6.510 -28.307 7.666 1.00 42.34 110 ASP A CA 1
ATOM 903 C C . ASP A 1 110 ? 7.850 -27.571 7.835 1.00 42.34 110 ASP A C 1
ATOM 905 O O . ASP A 1 110 ? 8.332 -26.980 6.837 1.00 42.34 110 ASP A O 1
#

Radius of gyration: 15.61 Å; chains: 1; bounding box: 33×45×33 Å